Protein AF-A0AA97EYI5-F1 (afdb_monomer_lite)

Radius of gyration: 15.53 Å; chains: 1; bounding box: 40×31×44 Å

Structure (mmCIF, N/CA/C/O backbone):
data_AF-A0AA97EYI5-F1
#
_entry.id   AF-A0AA97EYI5-F1
#
loop_
_atom_site.group_PDB
_atom_site.id
_atom_site.type_symbol
_atom_site.label_atom_id
_atom_site.label_alt_id
_atom_site.label_comp_id
_atom_site.label_asym_id
_atom_site.label_entity_id
_atom_site.label_seq_id
_atom_site.pdbx_PDB_ins_code
_atom_site.Cartn_x
_atom_site.Cartn_y
_atom_site.Cartn_z
_atom_site.occupancy
_atom_site.B_iso_or_equiv
_atom_site.auth_seq_id
_atom_site.auth_comp_id
_atom_site.auth_asym_id
_atom_site.auth_atom_id
_atom_site.pdbx_PDB_model_num
ATOM 1 N N . MET A 1 1 ? 4.933 -9.372 -18.496 1.00 56.94 1 MET A N 1
ATOM 2 C CA . MET A 1 1 ? 5.403 -8.843 -17.197 1.00 56.94 1 MET A CA 1
ATOM 3 C C . MET A 1 1 ? 6.253 -9.914 -16.532 1.00 56.94 1 MET A C 1
ATOM 5 O O . MET A 1 1 ? 5.836 -11.062 -16.556 1.00 56.94 1 MET A O 1
ATOM 9 N N . ASN A 1 2 ? 7.455 -9.607 -16.034 1.00 63.91 2 ASN A N 1
ATOM 10 C CA . ASN A 1 2 ? 8.329 -10.646 -15.471 1.00 63.91 2 ASN A CA 1
ATOM 11 C C . ASN A 1 2 ? 7.683 -11.226 -14.198 1.00 63.91 2 ASN A C 1
ATOM 13 O O . ASN A 1 2 ? 7.349 -10.463 -13.289 1.00 63.91 2 ASN A O 1
ATOM 17 N N . PHE A 1 3 ? 7.508 -12.549 -14.133 1.00 68.19 3 PHE A N 1
ATOM 18 C CA . PHE A 1 3 ? 6.841 -13.253 -13.025 1.00 68.19 3 PHE A CA 1
ATOM 19 C C . PHE A 1 3 ? 7.441 -12.897 -11.656 1.00 68.19 3 PHE A C 1
ATOM 21 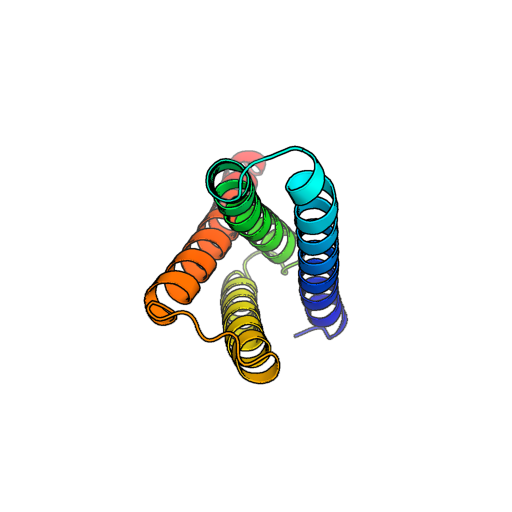O O . PHE A 1 3 ? 6.723 -12.749 -10.671 1.00 68.19 3 PHE A O 1
ATOM 28 N N . LYS A 1 4 ? 8.753 -12.632 -11.621 1.00 68.75 4 LYS A N 1
ATOM 29 C CA . LYS A 1 4 ? 9.483 -12.196 -10.422 1.00 68.75 4 LYS A CA 1
ATOM 30 C C . LYS A 1 4 ? 8.952 -10.891 -9.811 1.00 68.75 4 LYS A C 1
ATOM 32 O O . LYS A 1 4 ? 9.006 -10.727 -8.598 1.00 68.75 4 LYS A O 1
ATOM 37 N N . TYR A 1 5 ? 8.453 -9.953 -10.621 1.00 69.25 5 TYR A N 1
ATOM 38 C CA . TYR A 1 5 ? 7.907 -8.689 -10.108 1.00 69.25 5 TYR A CA 1
ATOM 39 C C . TYR A 1 5 ? 6.519 -8.885 -9.507 1.00 69.25 5 TYR A C 1
ATOM 41 O O . TYR A 1 5 ? 6.210 -8.309 -8.471 1.00 69.25 5 TYR A O 1
ATOM 49 N N . PHE A 1 6 ? 5.711 -9.739 -10.136 1.00 69.19 6 PHE A N 1
ATOM 50 C CA . PHE A 1 6 ? 4.399 -10.105 -9.617 1.00 69.19 6 PHE A CA 1
ATOM 51 C C . PHE A 1 6 ? 4.495 -10.835 -8.286 1.00 69.19 6 PHE A C 1
ATOM 53 O O . PHE A 1 6 ? 3.832 -10.434 -7.331 1.00 69.19 6 PHE A O 1
ATOM 60 N N . SER A 1 7 ? 5.373 -11.838 -8.194 1.00 75.81 7 SER A N 1
ATOM 61 C CA . SER A 1 7 ? 5.577 -12.558 -6.940 1.00 75.81 7 SER A CA 1
ATOM 62 C C . SER A 1 7 ? 6.074 -11.620 -5.840 1.00 75.81 7 SER A C 1
ATOM 64 O O . SER A 1 7 ? 5.566 -11.682 -4.730 1.00 75.81 7 SER A O 1
ATOM 66 N N . PHE A 1 8 ? 6.992 -10.694 -6.148 1.00 79.44 8 PHE A N 1
ATOM 67 C CA . PHE A 1 8 ? 7.488 -9.712 -5.181 1.00 79.44 8 PHE A CA 1
ATOM 68 C C . PHE A 1 8 ? 6.373 -8.815 -4.628 1.00 79.44 8 PHE A C 1
ATOM 70 O O . PHE A 1 8 ? 6.263 -8.665 -3.414 1.00 79.44 8 PHE A O 1
ATOM 77 N N . SER A 1 9 ? 5.524 -8.256 -5.496 1.00 71.62 9 SER A N 1
ATOM 78 C CA . SER A 1 9 ? 4.395 -7.416 -5.082 1.00 71.62 9 SER A CA 1
ATOM 79 C C . SER A 1 9 ? 3.403 -8.163 -4.193 1.00 71.62 9 SER A C 1
ATOM 81 O O . SER A 1 9 ? 2.985 -7.626 -3.170 1.00 71.62 9 SER A O 1
ATOM 83 N N . ILE A 1 10 ? 3.057 -9.405 -4.548 1.00 79.12 10 ILE A N 1
ATOM 84 C CA . ILE A 1 10 ? 2.153 -10.236 -3.742 1.00 79.12 10 ILE A CA 1
ATOM 85 C C . ILE A 1 10 ? 2.789 -10.585 -2.396 1.00 79.12 10 ILE A C 1
ATOM 87 O O . ILE A 1 10 ? 2.130 -10.469 -1.366 1.00 79.12 10 ILE A O 1
ATOM 91 N N . SER A 1 11 ? 4.067 -10.972 -2.378 1.00 82.38 11 SER A N 1
ATOM 92 C CA . SER A 1 11 ? 4.779 -11.276 -1.135 1.00 82.38 11 SER A CA 1
ATOM 93 C C . SER A 1 11 ? 4.828 -10.068 -0.196 1.00 82.38 11 SER A C 1
ATOM 95 O O . SER A 1 11 ? 4.613 -10.232 1.001 1.00 82.38 11 SER A O 1
ATOM 97 N N . LEU A 1 12 ? 5.046 -8.856 -0.719 1.00 82.06 12 LEU A N 1
ATOM 98 C CA . LEU A 1 12 ? 5.028 -7.621 0.076 1.00 82.06 12 LEU A CA 1
ATOM 99 C C . LEU A 1 12 ? 3.654 -7.362 0.700 1.00 82.06 12 LEU A C 1
ATOM 101 O O . LEU A 1 12 ? 3.563 -7.022 1.877 1.00 82.06 12 LEU A O 1
ATOM 105 N N . LEU A 1 13 ? 2.593 -7.579 -0.077 1.00 80.06 13 LEU A N 1
ATOM 106 C CA . LEU A 1 13 ? 1.212 -7.468 0.384 1.00 80.06 13 LEU A CA 1
ATOM 107 C C . LEU A 1 13 ? 0.928 -8.475 1.511 1.00 80.06 13 LEU A C 1
ATOM 109 O O . LEU A 1 13 ? 0.369 -8.113 2.543 1.00 80.06 13 LEU A O 1
ATOM 113 N N . PHE A 1 14 ? 1.373 -9.724 1.350 1.00 82.56 14 PHE A N 1
ATOM 114 C CA . PHE A 1 14 ? 1.193 -10.775 2.351 1.00 82.56 14 PHE A CA 1
ATOM 115 C C . PHE A 1 14 ? 1.937 -10.471 3.659 1.00 82.56 14 PHE A C 1
ATOM 117 O O . PHE A 1 14 ? 1.357 -10.572 4.738 1.00 82.56 14 PHE A O 1
ATOM 124 N N . VAL A 1 15 ? 3.197 -10.034 3.571 1.00 83.12 15 VAL A N 1
ATOM 125 C CA . VAL A 1 15 ? 3.984 -9.613 4.741 1.00 83.12 15 VAL A CA 1
ATOM 126 C C . VAL A 1 15 ? 3.310 -8.442 5.454 1.00 83.12 15 VAL A C 1
ATOM 128 O O . VAL A 1 15 ? 3.196 -8.461 6.676 1.00 83.12 15 VAL A O 1
ATOM 131 N N . MET A 1 16 ? 2.808 -7.454 4.708 1.00 82.25 16 MET A N 1
ATOM 132 C CA . MET A 1 16 ? 2.084 -6.321 5.284 1.00 82.25 16 MET A CA 1
ATOM 133 C C . MET A 1 16 ? 0.846 -6.783 6.066 1.00 82.25 16 MET A C 1
ATOM 135 O O . MET A 1 16 ? 0.632 -6.334 7.191 1.00 82.25 16 MET A O 1
ATOM 139 N N . MET A 1 17 ? 0.066 -7.716 5.513 1.00 80.06 17 MET A N 1
ATOM 140 C CA . MET A 1 17 ? -1.104 -8.271 6.200 1.00 80.06 17 MET A CA 1
ATOM 141 C C . MET A 1 17 ? -0.718 -9.000 7.491 1.00 80.06 17 MET A C 1
ATOM 143 O O . MET A 1 17 ? -1.349 -8.777 8.522 1.00 80.06 17 MET A O 1
ATOM 147 N N . LEU A 1 18 ? 0.349 -9.806 7.475 1.00 81.25 18 LEU A N 1
ATOM 148 C CA . LEU A 1 18 ? 0.849 -10.470 8.684 1.00 81.25 18 LEU A CA 1
ATOM 149 C C . LEU A 1 18 ? 1.269 -9.468 9.763 1.00 81.25 18 LEU A C 1
ATOM 151 O O . LEU A 1 18 ? 0.911 -9.635 10.927 1.00 81.25 18 LEU A O 1
ATOM 155 N N . VAL A 1 19 ? 1.993 -8.412 9.386 1.00 83.00 19 VAL A N 1
ATOM 156 C CA . VAL A 1 19 ? 2.428 -7.367 10.323 1.00 83.00 19 VAL A CA 1
ATOM 157 C C . VAL A 1 19 ? 1.228 -6.655 10.942 1.00 83.00 19 VAL A C 1
ATOM 159 O O . VAL A 1 19 ? 1.194 -6.461 12.153 1.00 83.00 19 VAL A O 1
ATOM 162 N N . ILE A 1 20 ? 0.212 -6.317 10.148 1.00 76.56 20 ILE A N 1
ATOM 163 C CA . ILE A 1 20 ? -1.001 -5.662 10.654 1.00 76.56 20 ILE A CA 1
ATOM 164 C C . ILE A 1 20 ? -1.757 -6.573 11.611 1.00 76.56 20 ILE A C 1
ATOM 166 O O . ILE A 1 20 ? -2.187 -6.107 12.664 1.00 76.56 20 ILE A O 1
ATOM 170 N N . ILE A 1 21 ? -1.884 -7.863 11.295 1.00 78.88 21 ILE A N 1
ATOM 171 C CA . ILE A 1 21 ? -2.507 -8.839 12.194 1.00 78.88 21 ILE A CA 1
ATOM 172 C C . ILE A 1 21 ? -1.738 -8.900 13.518 1.00 78.88 21 ILE A C 1
ATOM 174 O O . ILE A 1 21 ? -2.355 -8.801 14.575 1.00 78.88 21 ILE A O 1
ATOM 178 N N . LEU A 1 22 ? -0.404 -8.981 13.481 1.00 81.94 22 LEU A N 1
ATOM 179 C CA . LEU A 1 22 ? 0.427 -9.001 14.689 1.00 81.94 22 LEU A CA 1
ATOM 180 C C . LEU A 1 22 ? 0.266 -7.726 15.525 1.00 81.94 22 LEU A C 1
ATOM 182 O O . LEU A 1 22 ? 0.049 -7.818 16.732 1.00 81.94 22 LEU A O 1
ATOM 186 N N . ILE A 1 23 ? 0.311 -6.546 14.898 1.00 79.44 23 ILE A N 1
ATOM 187 C CA . ILE A 1 23 ? 0.099 -5.262 15.587 1.00 79.44 23 ILE A CA 1
ATOM 188 C C . ILE A 1 23 ? -1.312 -5.200 16.172 1.00 79.44 23 ILE A C 1
ATOM 190 O O . ILE A 1 23 ? -1.489 -4.720 17.287 1.00 79.44 23 ILE A O 1
ATOM 194 N N . THR A 1 24 ? -2.311 -5.717 15.460 1.00 78.88 24 THR A N 1
ATOM 195 C CA . THR A 1 24 ? -3.699 -5.741 15.932 1.00 78.88 24 THR A CA 1
ATOM 196 C C . THR A 1 24 ? -3.849 -6.659 17.144 1.00 78.88 24 THR A C 1
ATOM 198 O O . THR A 1 24 ? -4.442 -6.261 18.143 1.00 78.88 24 THR A O 1
ATOM 201 N N . MET A 1 25 ? -3.279 -7.869 17.098 1.00 79.38 25 MET A N 1
ATOM 202 C CA . MET A 1 25 ? -3.343 -8.835 18.200 1.00 79.38 25 MET A CA 1
ATOM 203 C C . MET A 1 25 ? -2.597 -8.343 19.442 1.00 79.38 25 MET A C 1
ATOM 205 O O . MET A 1 25 ? -3.131 -8.448 20.543 1.00 79.38 25 MET A O 1
ATOM 209 N N . LEU A 1 26 ? -1.395 -7.782 19.270 1.00 82.75 26 LEU A N 1
ATOM 210 C CA . LEU A 1 26 ? -0.612 -7.214 20.369 1.00 82.75 26 LEU A CA 1
ATOM 211 C C . LEU A 1 26 ? -1.268 -5.947 20.915 1.00 82.75 26 LEU A C 1
ATOM 213 O O . LEU A 1 26 ? -1.438 -5.800 22.119 1.00 82.75 26 LEU A O 1
ATOM 217 N N . GLY A 1 27 ? -1.676 -5.034 20.040 1.00 76.00 27 GLY A N 1
ATOM 218 C CA . GLY A 1 27 ? -2.230 -3.754 20.451 1.00 76.00 27 GLY A CA 1
ATOM 219 C C . GLY A 1 27 ? -3.596 -3.886 21.121 1.00 76.00 27 GLY A C 1
ATOM 220 O O . GLY A 1 27 ? -3.861 -3.145 22.057 1.00 76.00 27 GLY A O 1
ATOM 221 N N . ASN A 1 28 ? -4.427 -4.868 20.754 1.00 82.31 28 ASN A N 1
ATOM 222 C CA . ASN A 1 28 ? -5.712 -5.113 21.424 1.00 82.31 28 ASN A CA 1
ATOM 223 C C . ASN A 1 28 ? -5.562 -5.584 22.889 1.00 82.31 28 ASN A C 1
ATOM 225 O O . ASN A 1 28 ? -6.546 -5.616 23.622 1.00 82.31 28 ASN A O 1
ATOM 229 N N . GLN A 1 29 ? -4.350 -5.941 23.332 1.00 80.88 29 GLN A N 1
ATOM 230 C CA . GLN A 1 29 ? -4.063 -6.231 24.743 1.00 80.88 29 GLN A CA 1
ATOM 231 C C . GLN A 1 29 ? -3.808 -4.963 25.574 1.00 80.88 29 GLN A C 1
ATOM 233 O O . GLN A 1 29 ? -3.976 -4.994 26.790 1.00 80.88 29 GLN A O 1
ATOM 238 N N . PHE A 1 30 ? -3.418 -3.853 24.935 1.00 84.25 30 PHE A N 1
ATOM 239 C CA . PHE A 1 30 ? -2.981 -2.625 25.616 1.00 84.25 30 PHE A CA 1
ATOM 240 C C . PHE A 1 30 ? -3.811 -1.386 25.261 1.00 84.25 30 PHE A C 1
ATOM 242 O O . PHE A 1 30 ? -3.816 -0.414 26.013 1.00 84.25 30 PHE A O 1
ATOM 249 N N . LEU A 1 31 ? -4.494 -1.395 24.117 1.00 82.25 31 LEU A N 1
ATOM 250 C CA . LEU A 1 31 ? -5.187 -0.249 23.542 1.00 82.25 31 LEU A CA 1
ATOM 251 C C . LEU A 1 31 ? -6.667 -0.554 23.345 1.00 82.25 31 LEU A C 1
ATOM 253 O O . LEU A 1 31 ? -7.066 -1.667 23.006 1.00 82.25 31 LEU A O 1
ATOM 257 N N . THR A 1 32 ? -7.489 0.480 23.502 1.00 86.81 32 THR A N 1
ATOM 258 C CA . THR A 1 32 ? -8.899 0.411 23.107 1.00 86.81 32 THR A CA 1
ATOM 259 C C . THR A 1 32 ? -9.018 0.333 21.584 1.00 86.81 32 THR A C 1
ATOM 261 O O . THR A 1 32 ? -8.172 0.859 20.858 1.00 86.81 32 THR A O 1
ATOM 264 N N . LYS A 1 33 ? -10.096 -0.283 21.080 1.00 77.38 33 LYS A N 1
ATOM 265 C CA . LYS A 1 33 ? -10.340 -0.441 19.633 1.00 77.38 33 LYS A CA 1
ATOM 266 C C . LYS A 1 33 ? -10.177 0.868 18.853 1.00 77.38 33 LYS A C 1
ATOM 268 O O . LYS A 1 33 ? -9.506 0.891 17.831 1.00 77.38 33 LYS A O 1
ATOM 273 N N . THR A 1 34 ? -10.707 1.969 19.380 1.00 83.12 34 THR A N 1
ATOM 274 C CA . THR A 1 34 ? -10.657 3.288 18.735 1.00 83.12 34 THR A CA 1
ATOM 275 C C . THR A 1 34 ? -9.232 3.834 18.617 1.00 83.12 34 THR A C 1
ATOM 277 O O . THR A 1 34 ? -8.864 4.404 17.594 1.00 83.12 34 THR A O 1
ATOM 280 N N . GLN A 1 35 ? -8.405 3.646 19.650 1.00 80.44 35 GLN A N 1
ATOM 281 C CA . GLN A 1 35 ? -6.993 4.049 19.619 1.00 80.44 35 GLN A CA 1
ATOM 282 C C . GLN A 1 35 ? -6.192 3.182 18.648 1.00 80.44 35 GLN A C 1
ATOM 284 O O . GLN A 1 35 ? -5.324 3.681 17.935 1.00 80.44 35 GLN A O 1
ATOM 289 N N . LEU A 1 36 ? -6.512 1.889 18.599 1.00 80.62 36 LEU A N 1
ATOM 290 C CA . LEU A 1 36 ? -5.896 0.947 17.680 1.00 80.62 36 LEU A CA 1
ATOM 291 C C . LEU A 1 36 ? -6.178 1.330 16.221 1.00 80.62 36 LEU A C 1
ATOM 293 O O . LEU A 1 36 ? -5.256 1.388 15.415 1.00 80.62 36 LEU A O 1
ATOM 297 N N . GLU A 1 37 ? -7.429 1.656 15.891 1.00 80.31 37 GLU A N 1
ATOM 298 C CA . GLU A 1 37 ? -7.841 2.096 14.552 1.00 80.31 37 GLU A CA 1
ATOM 299 C C . GLU A 1 37 ? -7.150 3.397 14.126 1.00 80.31 37 GLU A C 1
ATOM 301 O O . GLU A 1 37 ? -6.660 3.487 12.998 1.00 80.31 37 GLU A O 1
ATOM 306 N N . MET A 1 38 ? -7.027 4.375 15.036 1.00 82.12 38 MET A N 1
ATOM 307 C CA . MET A 1 38 ? -6.311 5.630 14.763 1.00 82.12 38 MET A CA 1
ATOM 308 C C . MET A 1 38 ? -4.838 5.418 14.404 1.00 82.12 38 MET A C 1
ATOM 310 O O . MET A 1 38 ? -4.274 6.237 13.687 1.00 82.12 38 MET A O 1
ATOM 314 N N . ILE A 1 39 ? -4.210 4.347 14.891 1.00 83.06 39 ILE A N 1
ATOM 315 C CA . ILE A 1 39 ? -2.810 4.021 14.595 1.00 83.06 39 ILE A CA 1
ATOM 316 C C . ILE A 1 39 ? -2.714 3.132 13.349 1.00 83.06 39 ILE A C 1
ATOM 318 O O . ILE A 1 39 ? -1.881 3.366 12.470 1.00 83.06 39 ILE A O 1
ATOM 322 N N . LEU A 1 40 ? -3.582 2.124 13.253 1.00 81.19 40 LEU A N 1
ATOM 323 C CA . LEU A 1 40 ? -3.551 1.119 12.196 1.00 81.19 40 LEU A CA 1
ATOM 324 C C . LEU A 1 40 ? -3.934 1.684 10.833 1.00 81.19 40 LEU A C 1
ATOM 326 O O . LEU A 1 40 ? -3.266 1.358 9.857 1.00 81.19 40 LEU A O 1
ATOM 330 N N . TYR A 1 41 ? -4.965 2.528 10.734 1.00 83.12 41 TYR A N 1
ATOM 331 C CA . TYR A 1 41 ? -5.386 3.062 9.436 1.00 83.12 41 TYR A CA 1
ATOM 332 C C . TYR A 1 41 ? -4.298 3.904 8.758 1.00 83.12 41 TYR A C 1
ATOM 334 O O . TYR A 1 41 ? -3.972 3.606 7.606 1.00 83.12 41 TYR A O 1
ATOM 342 N N . PRO A 1 42 ? -3.656 4.884 9.424 1.00 84.25 42 PRO A N 1
ATOM 343 C CA . PRO A 1 42 ? -2.542 5.609 8.822 1.00 84.25 42 PRO A CA 1
ATOM 344 C C . PRO A 1 42 ? -1.394 4.689 8.413 1.00 84.25 42 PRO A C 1
ATOM 346 O O . PRO A 1 42 ? -0.885 4.815 7.303 1.00 84.25 42 PRO A O 1
ATOM 349 N N . LEU A 1 43 ? -1.015 3.734 9.272 1.00 85.81 43 LEU A N 1
ATOM 350 C CA . LEU A 1 43 ? 0.043 2.767 8.971 1.00 85.81 43 LEU A CA 1
ATOM 351 C C . LEU A 1 43 ? -0.300 1.899 7.759 1.00 85.81 43 LEU A C 1
ATOM 353 O O . LEU A 1 43 ? 0.558 1.670 6.906 1.00 85.81 43 LEU A O 1
ATOM 357 N N . PHE A 1 44 ? -1.549 1.451 7.651 1.00 84.81 44 PHE A N 1
ATOM 358 C CA . PHE A 1 44 ? -2.038 0.652 6.534 1.00 84.81 44 PHE A CA 1
ATOM 359 C C . PHE A 1 44 ? -1.924 1.417 5.217 1.00 84.81 44 PHE A C 1
ATOM 361 O O . PHE A 1 44 ? -1.314 0.930 4.263 1.00 84.81 44 PHE A O 1
ATOM 368 N N . PHE A 1 45 ? -2.436 2.649 5.172 1.00 86.19 45 PHE A N 1
ATOM 369 C CA . PHE A 1 45 ? -2.352 3.471 3.968 1.00 86.19 45 PHE A CA 1
ATOM 370 C C . PHE A 1 45 ? -0.911 3.861 3.641 1.00 86.19 45 PHE A C 1
ATOM 372 O O . PHE A 1 45 ? -0.524 3.773 2.479 1.00 86.19 45 PHE A O 1
ATOM 379 N N . LEU A 1 46 ? -0.088 4.210 4.629 1.00 87.94 46 LEU A N 1
ATOM 380 C CA . LEU A 1 46 ? 1.328 4.521 4.422 1.00 87.94 46 LEU A CA 1
ATOM 381 C C . LEU A 1 46 ? 2.087 3.318 3.846 1.00 87.94 46 LEU A C 1
ATOM 383 O O . LEU A 1 46 ? 2.885 3.474 2.919 1.00 87.94 46 LEU A O 1
ATOM 387 N N . SER A 1 47 ? 1.784 2.110 4.323 1.00 86.06 47 SER A N 1
ATOM 388 C CA . SER A 1 47 ? 2.382 0.870 3.815 1.00 86.06 47 SER A CA 1
ATOM 389 C C . SER A 1 47 ? 2.077 0.651 2.332 1.00 86.06 47 SER A C 1
ATOM 391 O O . SER A 1 47 ? 2.971 0.279 1.572 1.00 86.06 47 SER A O 1
ATOM 393 N N . PHE A 1 48 ? 0.858 0.961 1.875 1.00 88.12 48 PHE A N 1
ATOM 394 C CA . PHE A 1 48 ? 0.538 0.931 0.444 1.00 88.12 48 PHE A CA 1
ATOM 395 C C . PHE A 1 48 ? 1.316 1.960 -0.371 1.00 88.12 48 PHE A C 1
ATOM 397 O O . PHE A 1 48 ? 1.751 1.644 -1.477 1.00 88.12 48 PHE A O 1
ATOM 404 N N . GLY A 1 49 ? 1.555 3.152 0.175 1.00 86.25 49 GLY A N 1
ATOM 405 C CA . GLY A 1 49 ? 2.436 4.135 -0.453 1.00 86.25 49 GLY A CA 1
ATOM 406 C C . GLY A 1 49 ? 3.849 3.580 -0.645 1.00 86.25 49 GLY A C 1
ATOM 407 O O . GLY A 1 49 ? 4.410 3.649 -1.738 1.00 86.25 49 GLY A O 1
ATOM 408 N N . ILE A 1 50 ? 4.401 2.931 0.381 1.00 86.75 50 ILE A N 1
ATOM 409 C CA . ILE A 1 50 ? 5.715 2.274 0.308 1.00 86.75 50 ILE A CA 1
ATOM 410 C C . ILE A 1 50 ? 5.716 1.142 -0.732 1.00 86.75 50 ILE A C 1
ATOM 412 O O . ILE A 1 50 ? 6.636 1.049 -1.547 1.00 86.75 50 ILE A O 1
ATOM 416 N N . ILE A 1 51 ? 4.678 0.301 -0.758 1.00 86.81 51 ILE A N 1
ATOM 417 C CA . ILE A 1 51 ? 4.530 -0.759 -1.765 1.00 86.81 51 ILE A CA 1
ATOM 418 C C . ILE A 1 51 ? 4.520 -0.156 -3.176 1.00 86.81 51 ILE A C 1
ATOM 420 O O . ILE A 1 51 ? 5.258 -0.620 -4.046 1.00 86.81 51 ILE A O 1
ATOM 424 N N . GLY A 1 52 ? 3.742 0.907 -3.400 1.00 85.12 52 GLY A N 1
ATOM 425 C CA . GLY A 1 52 ? 3.682 1.617 -4.679 1.00 85.12 52 GLY A CA 1
ATOM 426 C C . GLY A 1 52 ? 5.049 2.145 -5.119 1.00 85.12 52 GLY A C 1
ATOM 427 O O . GLY A 1 52 ? 5.443 1.966 -6.274 1.00 85.12 52 GLY A O 1
ATOM 428 N N . TYR A 1 53 ? 5.812 2.712 -4.182 1.00 85.62 53 TYR A N 1
ATOM 429 C CA . TYR A 1 53 ? 7.180 3.175 -4.412 1.00 85.62 53 TYR A CA 1
ATOM 430 C C . TYR A 1 53 ? 8.112 2.037 -4.863 1.00 85.62 53 TYR A C 1
ATOM 432 O O . TYR A 1 53 ? 8.779 2.153 -5.894 1.00 85.62 53 TYR A O 1
ATOM 440 N N . PHE A 1 54 ? 8.118 0.901 -4.156 1.00 84.69 54 PHE A N 1
ATOM 441 C CA . PHE A 1 54 ? 8.965 -0.246 -4.510 1.00 84.69 54 PHE A CA 1
ATOM 442 C C . PHE A 1 54 ? 8.571 -0.900 -5.838 1.00 84.69 54 PHE A C 1
ATOM 444 O O . PHE A 1 54 ? 9.442 -1.329 -6.600 1.00 84.69 54 PHE A O 1
ATOM 451 N N . ILE A 1 55 ? 7.274 -0.954 -6.148 1.00 84.56 55 ILE A N 1
ATOM 452 C CA . ILE A 1 55 ? 6.781 -1.437 -7.444 1.00 84.56 55 ILE A CA 1
ATOM 453 C C . ILE A 1 55 ? 7.321 -0.555 -8.569 1.00 84.56 55 ILE A C 1
ATOM 455 O O . ILE A 1 55 ? 7.844 -1.073 -9.556 1.00 84.56 55 ILE A O 1
ATOM 459 N N . ALA A 1 56 ? 7.237 0.767 -8.411 1.00 83.81 56 ALA A N 1
ATOM 460 C CA . ALA A 1 56 ? 7.759 1.712 -9.390 1.00 83.81 56 ALA A CA 1
ATOM 461 C C . ALA A 1 56 ? 9.288 1.649 -9.513 1.00 83.81 56 ALA A C 1
ATOM 463 O O . ALA A 1 56 ? 9.812 1.782 -10.614 1.00 83.81 56 ALA A O 1
ATOM 464 N N . GLN A 1 57 ? 10.008 1.400 -8.416 1.00 81.44 57 GLN A N 1
ATOM 465 C CA . GLN A 1 57 ? 11.466 1.267 -8.421 1.00 81.44 57 GLN A CA 1
ATOM 466 C C . GLN A 1 57 ? 11.934 0.008 -9.167 1.00 81.44 57 GLN A C 1
ATOM 468 O O . GLN A 1 57 ? 12.950 0.035 -9.858 1.00 81.44 57 GLN A O 1
ATOM 473 N N . LYS A 1 58 ? 11.207 -1.105 -9.020 1.00 74.75 58 LYS A N 1
ATOM 474 C CA . LYS A 1 58 ? 11.507 -2.380 -9.692 1.00 74.75 58 LYS A CA 1
ATOM 475 C C . LYS A 1 58 ? 11.028 -2.423 -11.144 1.00 74.75 58 LYS A C 1
ATOM 477 O O . LYS A 1 58 ? 11.499 -3.277 -11.899 1.00 74.75 58 LYS A O 1
ATOM 482 N N . ALA A 1 59 ? 10.090 -1.558 -11.529 1.00 69.31 59 ALA A N 1
ATOM 483 C CA . ALA A 1 59 ? 9.626 -1.459 -12.904 1.00 69.31 59 ALA A CA 1
ATOM 484 C C . ALA A 1 59 ? 10.755 -0.943 -13.823 1.00 69.31 59 ALA A C 1
ATOM 486 O O . ALA A 1 59 ? 11.565 -0.116 -13.400 1.00 69.31 59 ALA A O 1
ATOM 487 N N . PRO A 1 60 ? 10.831 -1.401 -15.087 1.00 65.81 60 PRO A N 1
ATOM 488 C CA . PRO A 1 60 ? 11.815 -0.886 -16.036 1.00 65.81 60 PRO A CA 1
ATOM 489 C C . PRO A 1 60 ? 11.702 0.642 -16.172 1.00 65.81 60 PRO A C 1
ATOM 491 O O . PRO A 1 60 ? 10.596 1.190 -16.137 1.00 65.81 60 PRO A O 1
ATOM 494 N N . MET A 1 61 ? 12.829 1.342 -16.356 1.00 60.25 61 MET A N 1
ATOM 495 C CA . MET A 1 61 ? 12.820 2.795 -16.587 1.00 60.25 61 MET A CA 1
ATOM 496 C C . MET A 1 61 ? 11.830 3.152 -17.711 1.00 60.25 61 MET A C 1
ATOM 498 O O . MET A 1 61 ? 11.829 2.523 -18.767 1.00 60.25 61 MET A O 1
ATOM 502 N N . ASN A 1 62 ? 10.987 4.163 -17.472 1.00 59.25 62 ASN A N 1
ATOM 503 C CA . ASN A 1 62 ? 9.918 4.655 -18.363 1.00 59.25 62 ASN A CA 1
ATOM 504 C C . ASN A 1 62 ? 8.694 3.743 -18.559 1.00 59.25 62 ASN A C 1
ATOM 506 O O . ASN A 1 62 ? 7.805 4.064 -19.349 1.00 59.25 62 ASN A O 1
ATOM 510 N N . GLN A 1 63 ? 8.576 2.652 -17.805 1.00 69.38 63 GLN A N 1
ATOM 511 C CA . GLN A 1 63 ? 7.461 1.710 -17.907 1.00 69.38 63 GLN A CA 1
ATOM 512 C C . GLN A 1 63 ? 6.436 1.853 -16.761 1.00 69.38 63 GLN A C 1
ATOM 514 O O . GLN A 1 63 ? 5.903 0.868 -16.255 1.00 69.38 63 GLN A O 1
ATOM 519 N N . TYR A 1 64 ? 6.074 3.095 -16.407 1.00 73.88 64 TYR A N 1
ATOM 520 C CA . TYR A 1 64 ? 5.087 3.430 -15.357 1.00 73.88 64 TYR A CA 1
ATOM 521 C C . TYR A 1 64 ? 3.720 2.766 -15.546 1.00 73.88 64 TYR A C 1
ATOM 523 O O . TYR 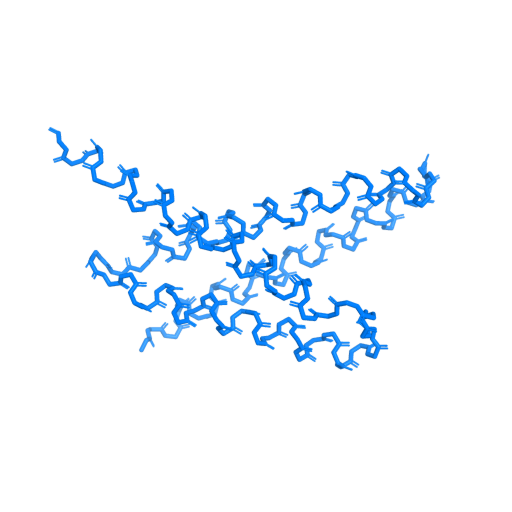A 1 64 ? 3.054 2.422 -14.572 1.00 73.88 64 TYR A O 1
ATOM 531 N N . ARG A 1 65 ? 3.332 2.509 -16.800 1.00 75.75 65 ARG A N 1
ATOM 532 C CA . ARG A 1 65 ? 2.107 1.772 -17.140 1.00 75.75 65 ARG A CA 1
ATOM 533 C C . ARG A 1 65 ? 2.052 0.400 -16.463 1.00 75.75 65 ARG A C 1
ATOM 535 O O . ARG A 1 65 ? 0.996 0.003 -15.990 1.00 75.75 65 ARG A O 1
ATOM 542 N N . TYR A 1 66 ? 3.182 -0.297 -16.349 1.00 78.94 66 TYR A N 1
ATOM 543 C CA . TYR A 1 66 ? 3.227 -1.608 -15.701 1.00 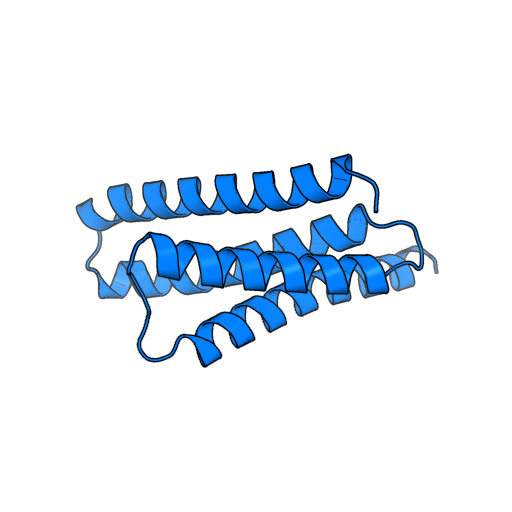78.94 66 TYR A CA 1
ATOM 544 C C . TYR A 1 66 ? 3.110 -1.505 -14.180 1.00 78.94 66 TYR A C 1
ATOM 546 O O . TYR A 1 66 ? 2.476 -2.362 -13.577 1.00 78.94 66 TYR A O 1
ATOM 554 N N . ALA A 1 67 ? 3.651 -0.448 -13.564 1.00 80.12 67 ALA A N 1
ATOM 555 C CA . ALA A 1 67 ? 3.462 -0.183 -12.137 1.00 80.12 67 ALA A CA 1
ATOM 556 C C . ALA A 1 67 ? 1.993 0.146 -11.815 1.00 80.12 67 ALA A C 1
ATOM 558 O O . ALA A 1 67 ? 1.450 -0.374 -10.843 1.00 80.12 67 ALA A O 1
ATOM 559 N N . MET A 1 68 ? 1.327 0.931 -12.671 1.00 83.56 68 MET A N 1
ATOM 560 C CA . MET A 1 68 ? -0.106 1.224 -12.549 1.00 83.56 68 MET A CA 1
ATOM 561 C C . MET A 1 68 ? -0.964 -0.037 -12.684 1.00 83.56 68 MET A C 1
ATOM 563 O O . MET A 1 68 ? -1.807 -0.293 -11.829 1.00 83.56 68 MET A O 1
ATOM 567 N N . VAL A 1 69 ? -0.714 -0.862 -13.707 1.00 84.75 69 VAL A N 1
ATOM 568 C CA . VAL A 1 69 ? -1.405 -2.153 -13.873 1.00 84.75 69 VAL A CA 1
ATOM 569 C C . VAL A 1 69 ? -1.192 -3.042 -12.648 1.00 84.75 69 VAL A C 1
ATOM 571 O O . VAL A 1 69 ? -2.133 -3.681 -12.183 1.00 84.75 69 VAL A O 1
ATOM 574 N N . MET A 1 70 ? 0.007 -3.040 -12.063 1.00 83.94 70 MET A N 1
ATOM 575 C CA . MET A 1 70 ? 0.276 -3.848 -10.877 1.00 83.94 70 MET A CA 1
ATOM 576 C C . MET A 1 70 ? -0.419 -3.364 -9.624 1.00 83.94 70 MET A C 1
ATOM 578 O O . MET A 1 70 ? -0.929 -4.176 -8.858 1.00 83.94 70 MET A O 1
ATOM 582 N N . ALA A 1 71 ? -0.492 -2.056 -9.429 1.00 85.69 71 ALA A N 1
ATOM 583 C CA . ALA A 1 71 ? -1.258 -1.509 -8.331 1.00 85.69 71 ALA A CA 1
ATOM 584 C C . ALA A 1 71 ? -2.773 -1.798 -8.507 1.00 85.69 71 ALA A C 1
ATOM 586 O O . ALA A 1 71 ? -3.444 -2.063 -7.515 1.00 85.69 71 ALA A O 1
ATOM 587 N N . LEU A 1 72 ? -3.306 -1.857 -9.741 1.00 88.06 72 LEU A N 1
ATOM 588 C CA . LEU A 1 72 ? -4.698 -2.272 -9.987 1.00 88.06 72 LEU A CA 1
ATOM 589 C C . LEU A 1 72 ? -4.910 -3.745 -9.634 1.00 88.06 72 LEU A C 1
ATOM 591 O O . LEU A 1 72 ? -5.897 -4.090 -8.989 1.00 88.06 72 LEU A O 1
ATOM 595 N N . ILE A 1 73 ? -3.964 -4.605 -10.015 1.00 87.12 73 ILE A N 1
ATOM 596 C CA . ILE A 1 73 ? -3.985 -6.025 -9.655 1.00 87.12 73 ILE A CA 1
ATOM 597 C C . ILE A 1 73 ? -3.968 -6.187 -8.131 1.00 87.12 73 ILE A C 1
ATOM 599 O O . ILE A 1 73 ? -4.752 -6.961 -7.597 1.00 87.12 73 ILE A O 1
ATOM 603 N N . ILE A 1 74 ? -3.142 -5.420 -7.417 1.00 86.94 74 ILE A N 1
ATOM 604 C CA . ILE A 1 74 ? -3.100 -5.410 -5.946 1.00 86.94 74 ILE A CA 1
ATOM 605 C C . ILE A 1 74 ? -4.459 -5.039 -5.348 1.00 86.94 74 ILE A C 1
ATOM 607 O O . ILE A 1 74 ? -4.945 -5.742 -4.466 1.00 86.94 74 ILE A O 1
ATOM 611 N N . VAL A 1 75 ? -5.097 -3.977 -5.847 1.00 89.06 75 VAL A N 1
ATOM 612 C CA . VAL A 1 75 ? -6.429 -3.553 -5.385 1.00 89.06 75 VAL A CA 1
ATOM 613 C C . VAL A 1 75 ? -7.471 -4.647 -5.637 1.00 89.06 75 VAL A C 1
ATOM 615 O O . VAL A 1 75 ? -8.264 -4.953 -4.748 1.00 89.06 75 VAL A O 1
ATOM 618 N N . ALA A 1 76 ? -7.435 -5.291 -6.807 1.00 86.88 76 ALA A N 1
ATOM 619 C CA . ALA A 1 76 ? -8.323 -6.407 -7.126 1.00 86.88 76 ALA A CA 1
ATOM 620 C C . ALA A 1 76 ? -8.093 -7.616 -6.201 1.00 86.88 76 ALA A C 1
ATOM 622 O O . ALA A 1 76 ? -9.052 -8.211 -5.716 1.00 86.88 76 ALA A O 1
ATOM 623 N N . PHE A 1 77 ? -6.835 -7.946 -5.896 1.00 86.00 77 PHE A N 1
ATOM 624 C CA . PHE A 1 77 ? -6.498 -9.006 -4.942 1.00 86.00 77 PHE A CA 1
ATOM 625 C C . PHE A 1 77 ? -7.004 -8.701 -3.532 1.00 86.00 77 PHE A C 1
ATOM 627 O O . PHE A 1 77 ? -7.465 -9.610 -2.851 1.00 86.00 77 PHE A O 1
ATOM 634 N N . ILE A 1 78 ? -6.959 -7.441 -3.097 1.00 85.25 78 ILE A N 1
ATOM 635 C CA . ILE A 1 78 ? -7.503 -7.036 -1.796 1.00 85.25 78 ILE A CA 1
ATOM 636 C C . ILE A 1 78 ? -9.021 -7.197 -1.776 1.00 85.25 78 ILE A C 1
ATOM 638 O O . ILE A 1 78 ? -9.552 -7.743 -0.815 1.00 85.25 78 ILE A O 1
ATOM 642 N N . ALA A 1 79 ? -9.717 -6.782 -2.838 1.00 84.50 79 ALA A N 1
ATOM 643 C CA . ALA A 1 79 ? -11.160 -6.981 -2.951 1.00 84.50 79 ALA A CA 1
ATOM 644 C C . ALA A 1 79 ? -11.535 -8.473 -2.886 1.00 84.50 79 ALA A C 1
ATOM 646 O O . ALA A 1 79 ? -12.410 -8.847 -2.109 1.00 84.50 79 ALA A O 1
ATOM 647 N N . LEU A 1 80 ? -10.820 -9.325 -3.631 1.00 83.94 80 LEU A N 1
ATOM 648 C CA . LEU A 1 80 ? -11.001 -10.780 -3.588 1.00 83.94 80 LEU A CA 1
ATOM 649 C C . LEU A 1 80 ? -10.698 -11.356 -2.201 1.00 83.94 80 LEU A C 1
ATOM 651 O O . LEU A 1 80 ? -11.424 -12.216 -1.716 1.00 83.94 80 LEU A O 1
ATOM 655 N N . PHE A 1 81 ? -9.642 -10.884 -1.541 1.00 82.00 81 PHE A N 1
ATOM 656 C CA . PHE A 1 81 ? -9.284 -11.346 -0.204 1.00 82.00 81 PHE A CA 1
ATOM 657 C C . PHE A 1 81 ? -10.362 -10.997 0.829 1.00 82.00 81 PHE A C 1
ATOM 659 O O . PHE A 1 81 ? -10.743 -11.865 1.610 1.00 82.00 81 PHE A O 1
ATOM 666 N N . LEU A 1 82 ? -10.882 -9.762 0.804 1.00 82.00 82 LEU A N 1
ATOM 667 C CA . LEU A 1 82 ? -11.970 -9.308 1.681 1.00 82.00 82 LEU A CA 1
ATOM 668 C C . LEU A 1 82 ? -13.251 -10.134 1.489 1.00 82.00 82 LEU A C 1
ATOM 670 O O . LEU A 1 82 ? -13.932 -10.451 2.467 1.00 82.00 82 LEU A O 1
ATOM 674 N N . ASP A 1 83 ? -13.542 -10.511 0.244 1.00 80.19 83 ASP A N 1
ATOM 675 C CA . ASP A 1 83 ? -14.663 -11.387 -0.100 1.00 80.19 83 ASP A CA 1
ATOM 676 C C . ASP A 1 83 ? -14.461 -12.812 0.450 1.00 80.19 83 ASP A C 1
ATOM 678 O O . ASP A 1 83 ? -15.333 -13.352 1.133 1.00 80.19 83 ASP A O 1
ATOM 682 N N . VAL A 1 84 ? -13.264 -13.390 0.279 1.00 78.75 84 VAL A N 1
ATOM 683 C CA . VAL A 1 84 ? -12.912 -14.727 0.800 1.00 78.75 84 VAL A CA 1
ATOM 684 C C . VAL A 1 84 ? -13.039 -14.806 2.323 1.00 78.75 84 VAL A C 1
ATOM 686 O O . VAL A 1 84 ? -13.565 -15.790 2.846 1.00 78.75 84 VAL A O 1
ATOM 689 N N . ILE A 1 85 ? -12.597 -13.776 3.050 1.00 76.00 85 ILE A N 1
ATOM 690 C CA . ILE A 1 85 ? -12.717 -13.733 4.518 1.00 76.00 85 ILE A CA 1
ATOM 691 C C . ILE A 1 85 ? -14.117 -13.307 4.995 1.00 76.00 85 ILE A C 1
ATOM 693 O O . ILE A 1 85 ? -14.346 -13.229 6.201 1.00 76.00 85 ILE A O 1
ATOM 697 N N . LYS A 1 86 ? -15.055 -13.034 4.072 1.00 73.81 86 LYS A N 1
ATOM 698 C CA . LYS A 1 86 ? -16.422 -12.550 4.334 1.00 73.81 86 LYS A CA 1
ATOM 699 C C . LYS A 1 86 ? -16.485 -11.289 5.206 1.00 73.81 86 LYS A C 1
ATOM 701 O O . LYS A 1 86 ? -17.476 -11.055 5.894 1.00 73.81 86 LYS A O 1
ATOM 706 N N . GLN A 1 87 ? -15.443 -10.461 5.177 1.00 73.44 87 GLN A N 1
ATOM 707 C CA . GLN A 1 87 ? -15.391 -9.182 5.888 1.00 73.44 87 GLN A CA 1
ATOM 708 C C . GLN A 1 87 ? -15.519 -8.052 4.874 1.00 73.44 87 GLN A C 1
ATOM 710 O O . GLN A 1 87 ? -14.559 -7.338 4.597 1.00 73.44 87 GLN A O 1
ATOM 715 N N . ILE A 1 88 ? -16.708 -7.914 4.285 1.00 75.75 88 ILE A N 1
ATOM 716 C CA . ILE A 1 88 ? -16.981 -6.862 3.306 1.00 75.75 88 ILE A CA 1
ATOM 717 C C . ILE A 1 88 ? -17.388 -5.589 4.064 1.00 75.75 88 ILE A C 1
ATOM 719 O O . ILE A 1 88 ? -18.479 -5.549 4.639 1.00 75.75 88 ILE A O 1
ATOM 723 N N . PRO A 1 89 ? -16.549 -4.540 4.096 1.00 76.75 89 PRO A N 1
ATOM 724 C CA . PRO A 1 89 ? -16.921 -3.286 4.734 1.00 76.75 89 PRO A CA 1
ATOM 725 C C . PRO A 1 89 ? -18.060 -2.601 3.964 1.00 76.75 89 PRO A C 1
ATOM 727 O O . PRO A 1 89 ? -18.087 -2.616 2.733 1.00 76.75 89 PRO A O 1
ATOM 730 N N . GLN A 1 90 ? -18.967 -1.923 4.681 1.00 79.00 90 GLN A N 1
ATOM 731 C CA . GLN A 1 90 ? -20.083 -1.168 4.080 1.00 79.00 90 GLN A CA 1
ATOM 732 C C . GLN A 1 90 ? -19.621 -0.130 3.041 1.00 79.00 90 GLN A C 1
ATOM 734 O O . GLN A 1 90 ? -20.347 0.171 2.099 1.00 79.00 90 GLN A O 1
ATOM 739 N N . GLN A 1 91 ? -18.403 0.395 3.191 1.00 85.62 91 GLN A N 1
ATOM 740 C CA . GLN A 1 91 ? -17.793 1.380 2.295 1.00 85.62 91 GLN A CA 1
ATOM 741 C C . GLN A 1 91 ? -16.631 0.784 1.481 1.00 85.62 91 GLN A C 1
ATOM 743 O O . GLN A 1 91 ? -15.618 1.448 1.255 1.00 85.62 91 GLN A O 1
ATOM 748 N N . LEU A 1 92 ? -16.764 -0.468 1.021 1.00 81.19 92 LEU A N 1
ATOM 749 C CA . LEU A 1 92 ? -15.737 -1.174 0.238 1.00 81.19 92 LEU A CA 1
ATOM 750 C C . LEU A 1 92 ? -15.163 -0.323 -0.901 1.00 81.19 92 LEU A C 1
ATOM 752 O O . LEU A 1 92 ? -13.949 -0.222 -1.042 1.00 81.19 92 LEU A O 1
ATOM 756 N N . TRP A 1 93 ? -16.019 0.334 -1.682 1.00 83.88 93 TRP A N 1
ATOM 757 C CA . TRP A 1 93 ? -15.579 1.157 -2.810 1.00 83.88 93 TRP A CA 1
ATOM 758 C C . TRP A 1 93 ? -14.676 2.321 -2.390 1.00 83.88 93 TRP A C 1
ATOM 760 O O . TRP A 1 93 ? -13.687 2.599 -3.066 1.00 83.88 93 TRP A O 1
ATOM 770 N N . GLN A 1 94 ? -14.973 2.971 -1.261 1.00 87.31 94 GLN A N 1
ATOM 771 C CA . GLN A 1 94 ? -14.151 4.064 -0.738 1.00 87.31 94 GLN A CA 1
ATOM 772 C C . GLN A 1 94 ? -12.809 3.543 -0.219 1.00 87.31 94 GLN A C 1
ATOM 774 O O . GLN A 1 94 ? -11.776 4.150 -0.495 1.00 87.31 94 GLN A O 1
ATOM 779 N N . LEU A 1 95 ? -12.808 2.388 0.458 1.00 87.56 95 LEU A N 1
ATOM 780 C CA . LEU A 1 95 ? -11.584 1.724 0.911 1.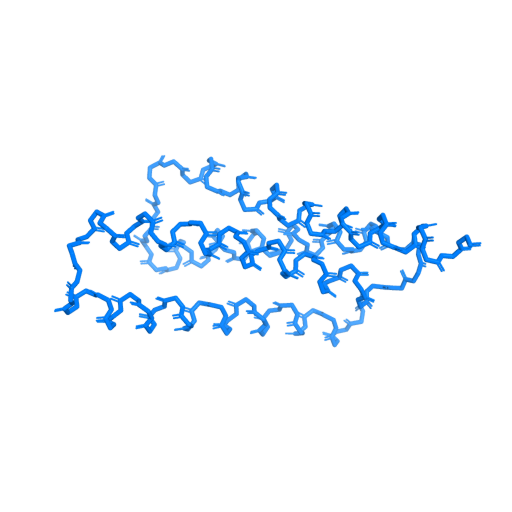00 87.56 95 LEU A CA 1
ATOM 781 C C . LEU A 1 95 ? -10.674 1.373 -0.275 1.00 87.56 95 LEU A C 1
ATOM 783 O O . LEU A 1 95 ? -9.497 1.728 -0.278 1.00 87.56 95 LEU A O 1
ATOM 787 N N . LEU A 1 96 ? -11.217 0.710 -1.300 1.00 88.56 96 LEU A N 1
ATOM 788 C CA . LEU A 1 96 ? -10.455 0.308 -2.485 1.00 88.56 96 LEU A CA 1
ATOM 789 C C . LEU A 1 96 ? -9.900 1.522 -3.237 1.00 88.56 96 LEU A C 1
ATOM 791 O O . LEU A 1 96 ? -8.748 1.502 -3.669 1.00 88.56 96 LEU A O 1
ATOM 795 N N . LEU A 1 97 ? -10.686 2.596 -3.346 1.00 89.56 97 LEU A N 1
ATOM 796 C CA . LEU A 1 97 ? -10.244 3.846 -3.957 1.00 89.56 97 LEU A CA 1
ATOM 797 C C . LEU A 1 97 ? -9.130 4.515 -3.139 1.00 89.56 97 LEU A C 1
ATOM 799 O O . LEU A 1 97 ? -8.144 4.966 -3.717 1.00 89.56 97 LEU A O 1
ATOM 803 N N . ALA A 1 98 ? -9.229 4.531 -1.808 1.00 89.62 98 ALA A N 1
ATOM 804 C CA . ALA A 1 98 ? -8.183 5.067 -0.938 1.00 89.62 98 ALA A CA 1
ATOM 805 C C . ALA A 1 98 ? -6.875 4.259 -1.033 1.00 89.62 98 ALA A C 1
ATOM 807 O O . ALA A 1 98 ? -5.791 4.839 -1.121 1.00 89.62 98 ALA A O 1
ATOM 808 N N . ILE A 1 99 ? -6.964 2.926 -1.093 1.00 90.31 99 ILE A N 1
ATOM 809 C CA . ILE A 1 99 ? -5.808 2.042 -1.309 1.00 90.31 99 ILE A CA 1
ATOM 810 C C . ILE A 1 99 ? -5.171 2.322 -2.672 1.00 90.31 99 ILE A C 1
ATOM 812 O O . ILE A 1 99 ? -3.951 2.472 -2.771 1.00 90.3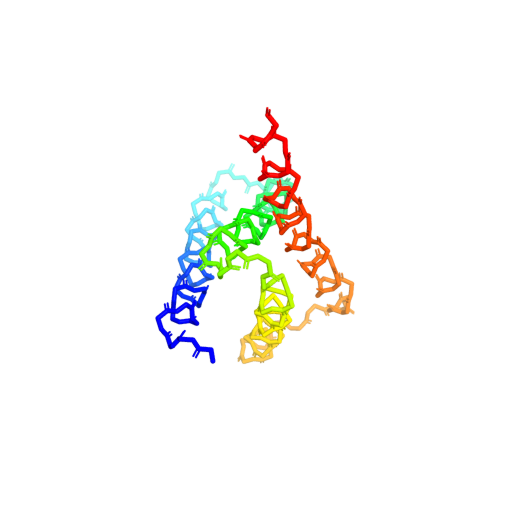1 99 ILE A O 1
ATOM 816 N N . TRP A 1 100 ? -5.991 2.434 -3.719 1.00 91.31 100 TRP A N 1
ATOM 817 C CA . TRP A 1 100 ? -5.525 2.758 -5.062 1.00 91.31 100 TRP A CA 1
ATOM 818 C C . TRP A 1 100 ? -4.786 4.098 -5.100 1.00 91.31 100 TRP A C 1
ATOM 820 O O . TRP A 1 100 ? -3.667 4.166 -5.611 1.00 91.31 100 TRP A O 1
ATOM 830 N N . LEU A 1 101 ? -5.368 5.146 -4.510 1.00 92.62 101 LEU A N 1
ATOM 831 C CA . LEU A 1 101 ? -4.738 6.463 -4.417 1.00 92.62 101 LEU A CA 1
ATOM 832 C C . LEU A 1 101 ? -3.419 6.409 -3.644 1.00 92.62 101 LEU A C 1
ATOM 834 O O . LEU A 1 101 ? -2.437 6.999 -4.092 1.00 92.62 101 LEU A O 1
ATOM 838 N N . SER A 1 102 ? -3.356 5.665 -2.538 1.00 92.44 102 SER A N 1
ATOM 839 C CA . SER A 1 102 ? -2.112 5.516 -1.779 1.00 92.44 102 SER A CA 1
ATOM 840 C C . SER A 1 102 ? -0.996 4.863 -2.607 1.00 92.44 102 SER A C 1
ATOM 842 O O . SER A 1 102 ? 0.126 5.373 -2.667 1.00 92.44 102 SER A O 1
ATOM 844 N N . LEU A 1 103 ? -1.314 3.794 -3.345 1.00 90.12 103 LEU A N 1
ATOM 845 C CA . LEU A 1 103 ? -0.367 3.166 -4.273 1.00 9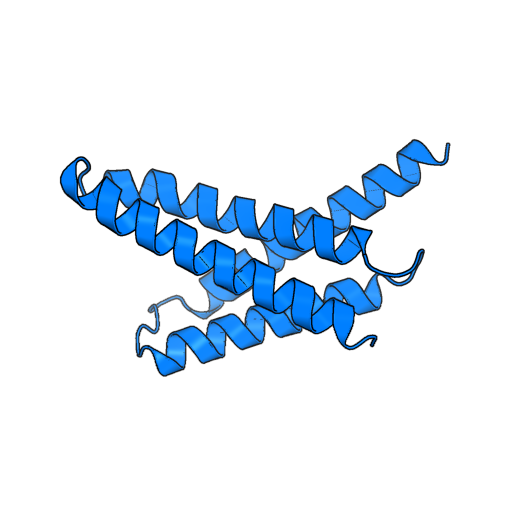0.12 103 LEU A CA 1
ATOM 846 C C . LEU A 1 103 ? 0.114 4.155 -5.348 1.00 90.12 103 LEU A C 1
ATOM 848 O O . LEU A 1 103 ? 1.305 4.177 -5.668 1.00 90.12 103 LEU A O 1
ATOM 852 N N . GLN A 1 104 ? -0.780 5.000 -5.878 1.00 90.31 104 GLN A N 1
ATOM 853 C CA . GLN A 1 104 ? -0.410 6.028 -6.856 1.00 90.31 104 GLN A CA 1
ATOM 854 C C . GLN A 1 104 ? 0.538 7.078 -6.277 1.00 90.31 104 GLN A C 1
ATOM 856 O O . GLN A 1 104 ? 1.478 7.472 -6.966 1.00 90.31 104 GLN A O 1
ATOM 861 N N . ILE A 1 105 ? 0.346 7.495 -5.022 1.00 91.38 105 ILE A N 1
ATOM 862 C CA . ILE A 1 105 ? 1.257 8.431 -4.344 1.00 91.38 105 ILE A CA 1
ATOM 863 C C . ILE A 1 105 ? 2.673 7.848 -4.297 1.00 91.38 105 ILE A C 1
ATOM 865 O O . ILE A 1 105 ? 3.630 8.530 -4.663 1.00 91.38 105 ILE A O 1
ATOM 869 N N . GLY A 1 106 ? 2.809 6.571 -3.932 1.00 87.81 106 GLY A N 1
ATOM 870 C CA . GLY A 1 106 ? 4.094 5.869 -3.928 1.00 87.81 106 GLY A CA 1
ATOM 871 C C . GLY A 1 106 ? 4.776 5.830 -5.295 1.00 87.81 106 GLY A C 1
ATOM 872 O O . GLY A 1 106 ? 5.959 6.157 -5.427 1.00 87.81 106 GLY A O 1
ATOM 873 N N . ILE A 1 107 ? 4.015 5.473 -6.334 1.00 88.44 107 ILE A N 1
ATOM 874 C CA . ILE A 1 107 ? 4.504 5.429 -7.720 1.00 88.44 107 ILE A CA 1
ATOM 875 C C . ILE A 1 107 ? 4.951 6.825 -8.182 1.00 88.44 107 ILE A C 1
ATOM 877 O O . ILE A 1 107 ? 6.013 6.969 -8.794 1.00 88.44 107 ILE A O 1
ATOM 881 N N . LEU A 1 108 ? 4.167 7.860 -7.867 1.00 89.19 108 LEU A N 1
ATOM 882 C CA . LEU A 1 108 ? 4.464 9.248 -8.211 1.00 89.19 108 LEU A CA 1
ATOM 883 C C . LEU A 1 108 ? 5.726 9.750 -7.496 1.00 89.19 108 LEU A C 1
ATOM 885 O O . LEU A 1 108 ? 6.570 10.384 -8.129 1.00 89.19 108 LEU A O 1
ATOM 889 N N . MET A 1 109 ? 5.892 9.439 -6.206 1.00 87.62 109 MET A N 1
ATOM 890 C CA . MET A 1 109 ? 7.096 9.792 -5.448 1.00 87.62 109 MET A CA 1
ATOM 891 C C . MET A 1 109 ? 8.354 9.209 -6.088 1.00 87.62 109 MET A C 1
ATOM 893 O O . MET A 1 109 ? 9.352 9.916 -6.213 1.00 87.62 109 MET A O 1
ATOM 897 N N . GLN A 1 110 ? 8.304 7.959 -6.555 1.00 86.75 110 GLN A N 1
ATOM 898 C CA . GLN A 1 110 ? 9.442 7.350 -7.242 1.00 86.75 110 GLN A CA 1
ATOM 899 C C . GLN A 1 110 ? 9.697 7.956 -8.630 1.00 86.75 110 GLN A C 1
ATOM 901 O O . GLN A 1 110 ? 10.842 8.084 -9.062 1.00 86.75 110 GLN A O 1
ATOM 906 N N . TYR A 1 111 ? 8.646 8.357 -9.346 1.00 83.69 111 TYR A N 1
ATOM 907 C CA . TYR A 1 111 ? 8.815 9.081 -10.605 1.00 83.69 111 TYR A CA 1
ATOM 908 C C . TYR A 1 111 ? 9.516 10.427 -10.392 1.00 83.69 111 TYR A C 1
ATOM 910 O O . TYR A 1 111 ? 10.462 10.768 -11.108 1.00 83.69 111 TYR A O 1
ATOM 918 N N . LEU A 1 112 ? 9.063 11.183 -9.390 1.00 84.69 112 LEU A N 1
ATOM 919 C CA . LEU A 1 112 ? 9.640 12.473 -9.035 1.00 84.69 112 LEU A CA 1
ATOM 920 C C . LEU A 1 112 ? 11.083 12.311 -8.558 1.00 84.69 112 LEU A C 1
ATOM 922 O O . LEU A 1 112 ? 11.957 12.985 -9.097 1.00 84.69 112 LEU A O 1
ATOM 926 N N . SER A 1 113 ? 11.363 11.385 -7.636 1.00 82.81 113 SER A N 1
ATOM 927 C CA . SER A 1 113 ? 12.727 11.126 -7.157 1.00 82.81 113 SER A CA 1
ATOM 928 C C . SER A 1 113 ? 13.670 10.836 -8.326 1.00 82.81 113 SER A C 1
ATOM 930 O O . SER A 1 113 ? 14.751 11.417 -8.412 1.00 82.81 113 SER A O 1
ATOM 932 N N . HIS A 1 114 ? 13.228 10.032 -9.296 1.00 77.06 114 HIS A N 1
ATOM 933 C CA . HIS A 1 114 ? 14.052 9.692 -10.441 1.00 77.06 114 HIS A CA 1
ATOM 934 C C . HIS A 1 114 ? 14.309 10.885 -11.370 1.00 77.06 114 HIS A C 1
ATOM 936 O O . HIS A 1 114 ? 15.425 11.042 -11.868 1.00 77.06 114 HIS A O 1
ATOM 942 N N . LYS A 1 115 ? 13.295 11.727 -11.598 1.00 74.69 115 LYS A N 1
ATOM 943 C CA . LYS A 1 115 ? 13.408 12.934 -12.427 1.00 74.69 115 LYS A CA 1
ATOM 944 C C . LYS A 1 115 ? 14.322 13.988 -11.794 1.00 74.69 115 LYS A C 1
ATOM 946 O O . LYS A 1 115 ? 15.015 14.689 -12.523 1.00 74.69 115 LYS A O 1
ATOM 951 N N . TRP A 1 116 ? 14.325 14.092 -10.465 1.00 75.56 116 TRP A N 1
ATOM 952 C CA . TRP A 1 116 ? 15.169 15.028 -9.721 1.00 75.56 116 TRP A CA 1
ATOM 953 C C . TRP A 1 116 ? 16.616 14.535 -9.560 1.00 75.56 116 TRP A C 1
ATOM 955 O O . TRP A 1 116 ? 17.522 15.345 -9.670 1.00 75.56 116 TRP A O 1
ATOM 965 N N . LEU A 1 117 ? 16.846 13.227 -9.381 1.00 63.69 117 LEU A N 1
ATOM 966 C CA . LEU A 1 117 ? 18.190 12.629 -9.239 1.00 63.69 117 LEU A CA 1
ATOM 967 C C . LEU A 1 117 ? 18.964 12.467 -10.561 1.00 63.69 117 LEU A C 1
ATOM 969 O O . LEU A 1 117 ? 20.146 12.145 -10.540 1.00 63.69 117 LEU A O 1
ATOM 973 N N . LYS A 1 118 ? 18.295 12.612 -11.711 1.00 55.25 118 LYS A N 1
ATOM 974 C CA . LYS A 1 118 ? 18.915 12.581 -13.052 1.00 55.25 118 LYS A CA 1
ATOM 975 C C . LYS A 1 118 ? 19.198 13.973 -13.637 1.00 55.25 118 LYS A C 1
ATOM 977 O O . LYS A 1 118 ? 19.597 14.055 -14.798 1.00 55.25 118 LYS A O 1
ATOM 982 N N . LYS A 1 119 ? 18.941 15.037 -12.876 1.00 47.12 119 LYS A N 1
ATOM 983 C CA . LYS A 1 119 ? 19.475 16.377 -13.144 1.00 47.12 119 LYS A CA 1
ATOM 984 C C . LYS A 1 119 ? 20.824 16.517 -12.458 1.00 47.12 119 LYS A C 1
ATOM 986 O O . LYS A 1 119 ? 21.676 17.200 -13.057 1.00 47.12 119 LYS A O 1
#

Foldseek 3Di:
DPVVLLVVLVVLVVVLVVVLVVLCVVCVVPDDPVVNCVVSVVVSLLSLLQSLQVSLVPDPPPVLVVSLVSLVVVLVVVVVVCVVVVNQDPPSVVVSVSSSVSSVNSNVVNVVVVVVVVD

Sequence (119 aa):
MNFKYFSFSISLLFVMMLVIILITMLGNQFLTKTQLEMILYPLFFLSFGIIGYFIAQKAPMNQYRYAMVMALIIVAFIALFLDVIKQIPQQLWQLLLAIWLSLQIGILMQYLSHKWLKK

pLDDT: mean 80.72, std 8.03, range [47.12, 92.62]

Secondary structure (DSSP, 8-state):
--HHHHHHHHHHHHHHHHHHHHHHHHHTTTS-HHHHHHHHHHHHHHHHHHHHHHHHHHSPTT-HHHHHHHHHHHHHHHHHHHHHTT---TTHHHHHHHHHHHHHHHHHHHHHHHHHHT-